Protein AF-A0A0E3B319-F1 (afdb_monomer)

Organism: NCBI:txid280505

Sequence (66 aa):
MKSDIDYIKHIYDEILFLREEFNKTNKDNFLSNNVLKRAFVRSVEIIGEASNKLSDPFKKKYSEPE

Nearest PDB structures (foldseek):
  8x2t-assembly1_A-2  TM=6.083E-01  e=5.822E+00  Homo sapiens
  3sjq-assembly1_C  TM=4.401E-01  e=9.166E+00  Rattus norvegicus

Foldseek 3Di:
DDALVVLVVLLVVLVVVCVVVPVVDDDVRCVPDPVNVVSNVVSVVSNVVSVVPHDPVVCVVCVDDD

pLDDT: mean 95.35, std 6.44, range [63.44, 98.5]

Solvent-accessible surface area (backbone atoms only — not comparable to full-atom values): 3836 Å² total; per-residue (Å²): 131,84,53,58,67,54,31,50,49,54,35,49,52,37,50,50,50,51,53,56,54,53,74,75,51,51,73,68,59,46,73,71,32,68,66,61,49,51,52,52,53,50,35,53,50,50,34,52,55,30,59,68,68,43,48,67,72,56,48,66,74,60,70,64,85,133

Mean predicted aligned error: 3.15 Å

InterPro domains:
  IPR008201 Ribonuclease HepT-like [PF01934] (15-57)

Radius of gyration: 14.42 Å; Cα contacts (8 Å, |Δi|>4): 31; chains: 1; bounding box: 33×23×34 Å

Structure (mmCIF, N/CA/C/O backbone):
data_AF-A0A0E3B319-F1
#
_entry.id   AF-A0A0E3B319-F1
#
loop_
_atom_site.group_PDB
_atom_site.id
_atom_site.type_symbol
_atom_site.label_atom_id
_atom_site.label_alt_id
_atom_site.label_comp_id
_atom_site.label_asym_id
_atom_site.label_entity_id
_atom_site.label_seq_id
_atom_site.pdbx_PDB_ins_code
_atom_site.Cartn_x
_atom_site.Cartn_y
_atom_site.Cartn_z
_atom_site.occupancy
_atom_site.B_iso_or_equiv
_atom_site.auth_seq_id
_atom_site.auth_comp_id
_atom_site.auth_asym_id
_atom_site.auth_atom_id
_atom_site.pdbx_PDB_model_num
ATOM 1 N N . MET A 1 1 ? 8.083 11.510 -16.985 1.00 66.31 1 MET A N 1
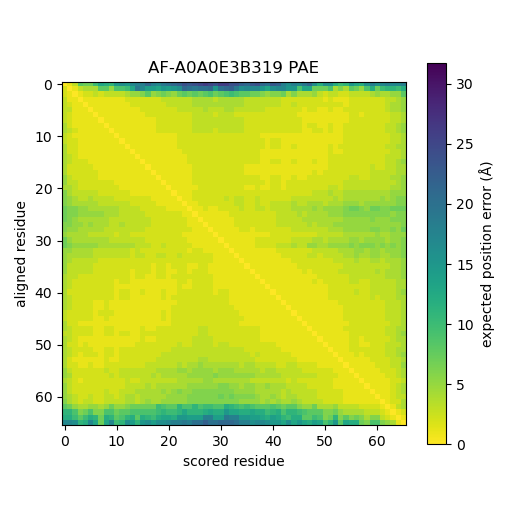ATOM 2 C CA . MET A 1 1 ? 7.690 10.160 -16.523 1.00 66.31 1 MET A CA 1
ATOM 3 C C . MET A 1 1 ? 8.373 9.945 -15.179 1.00 66.31 1 MET A C 1
ATOM 5 O O . MET A 1 1 ? 9.533 10.324 -15.083 1.00 66.31 1 MET A O 1
ATOM 9 N N . LYS A 1 2 ? 7.668 9.486 -14.136 1.00 80.62 2 LYS A N 1
ATOM 10 C CA . LYS A 1 2 ? 8.289 9.227 -12.821 1.00 80.62 2 LYS A CA 1
ATOM 11 C C . LYS A 1 2 ? 9.278 8.062 -12.929 1.00 80.62 2 LYS A C 1
ATOM 13 O O . LYS A 1 2 ? 9.049 7.164 -13.738 1.00 80.62 2 LYS A O 1
ATOM 18 N N . SER A 1 3 ? 10.362 8.109 -12.159 1.00 94.69 3 SER A N 1
ATOM 19 C CA . SER A 1 3 ? 11.347 7.025 -12.087 1.00 94.69 3 SER A CA 1
ATOM 20 C C . SER A 1 3 ? 10.839 5.869 -11.219 1.00 94.69 3 SER A C 1
ATOM 22 O O . SER A 1 3 ? 9.930 6.057 -10.409 1.00 94.69 3 SER A O 1
ATOM 24 N N . ASP A 1 4 ? 11.456 4.688 -11.332 1.00 96.56 4 ASP A N 1
ATOM 25 C CA . ASP A 1 4 ? 11.146 3.555 -10.445 1.00 96.56 4 ASP A CA 1
ATOM 26 C C . ASP A 1 4 ? 11.320 3.935 -8.967 1.00 96.56 4 ASP A C 1
ATOM 28 O O . ASP A 1 4 ? 10.478 3.604 -8.140 1.00 96.56 4 ASP A O 1
ATOM 32 N N . ILE A 1 5 ? 12.351 4.724 -8.640 1.00 96.44 5 ILE A N 1
ATOM 33 C CA . ILE A 1 5 ? 12.591 5.225 -7.278 1.00 96.44 5 ILE A CA 1
ATOM 34 C C . ILE A 1 5 ? 11.423 6.082 -6.780 1.00 96.44 5 ILE A C 1
ATOM 36 O O . ILE A 1 5 ? 11.064 5.989 -5.609 1.00 96.44 5 ILE A O 1
ATOM 40 N N . ASP A 1 6 ? 10.813 6.903 -7.636 1.00 97.00 6 ASP A N 1
ATOM 41 C CA . ASP A 1 6 ? 9.662 7.716 -7.233 1.00 97.00 6 ASP A CA 1
ATOM 42 C C . ASP A 1 6 ? 8.453 6.834 -6.902 1.00 97.00 6 ASP A C 1
ATOM 44 O O . ASP A 1 6 ? 7.762 7.087 -5.918 1.00 97.00 6 ASP A O 1
ATOM 48 N N . TYR A 1 7 ? 8.209 5.769 -7.674 1.00 97.50 7 TYR A N 1
ATOM 49 C CA . TYR A 1 7 ? 7.147 4.806 -7.362 1.00 97.50 7 TYR A CA 1
ATOM 50 C C . TYR A 1 7 ? 7.437 4.015 -6.086 1.00 97.50 7 TYR A C 1
ATOM 52 O O . TYR A 1 7 ? 6.529 3.834 -5.278 1.00 97.50 7 TYR A O 1
ATOM 60 N N . ILE A 1 8 ? 8.689 3.612 -5.857 1.00 96.94 8 ILE A N 1
ATOM 61 C CA . ILE A 1 8 ? 9.097 2.956 -4.607 1.00 96.94 8 ILE A CA 1
ATOM 62 C C . ILE A 1 8 ? 8.894 3.881 -3.406 1.00 96.94 8 ILE A C 1
ATOM 64 O O . ILE A 1 8 ? 8.384 3.432 -2.384 1.00 96.94 8 ILE A O 1
ATOM 68 N N . LYS A 1 9 ? 9.220 5.174 -3.526 1.00 96.75 9 LYS A N 1
ATOM 69 C CA . LYS A 1 9 ? 8.939 6.159 -2.471 1.00 96.75 9 LYS A CA 1
ATOM 70 C C . LYS A 1 9 ? 7.445 6.255 -2.175 1.00 96.75 9 LYS A C 1
ATOM 72 O O . LYS A 1 9 ? 7.072 6.174 -1.016 1.00 96.75 9 LYS A O 1
ATOM 77 N N . HIS A 1 10 ? 6.596 6.322 -3.202 1.00 95.56 10 HIS A N 1
ATOM 78 C CA . HIS A 1 10 ? 5.144 6.307 -2.998 1.00 95.56 10 HIS A CA 1
ATOM 79 C C . HIS A 1 10 ? 4.668 5.048 -2.271 1.00 95.56 10 HIS A C 1
ATOM 81 O O . HIS A 1 10 ? 3.901 5.153 -1.325 1.00 95.56 10 HIS A O 1
ATOM 87 N N . ILE A 1 11 ? 5.144 3.866 -2.672 1.00 97.75 11 ILE A N 1
ATOM 88 C CA . ILE A 1 11 ? 4.807 2.609 -1.987 1.00 97.75 11 ILE A CA 1
ATOM 89 C C . ILE A 1 11 ? 5.238 2.670 -0.517 1.00 97.75 11 ILE A C 1
ATOM 91 O O . ILE A 1 11 ? 4.470 2.308 0.371 1.00 97.75 11 ILE A O 1
ATOM 95 N N . TYR A 1 12 ? 6.457 3.141 -0.261 1.00 98.06 12 TYR A N 1
ATOM 96 C CA . TYR A 1 12 ? 7.012 3.240 1.081 1.00 98.06 12 TYR A CA 1
ATOM 97 C C . TYR A 1 12 ? 6.227 4.214 1.969 1.00 98.06 12 TYR A C 1
ATOM 99 O O . TYR A 1 12 ? 5.896 3.865 3.101 1.00 98.06 12 TYR A O 1
ATOM 107 N N . ASP A 1 13 ? 5.864 5.386 1.449 1.00 98.31 13 ASP A N 1
ATOM 108 C CA . ASP A 1 13 ? 5.090 6.394 2.179 1.00 98.31 13 ASP A CA 1
ATOM 109 C C . ASP A 1 13 ? 3.698 5.864 2.572 1.00 98.31 13 ASP A C 1
ATOM 111 O O . ASP A 1 13 ? 3.273 6.031 3.716 1.00 98.31 13 ASP A O 1
ATOM 115 N N . GLU A 1 14 ? 3.013 5.145 1.675 1.00 98.50 14 GLU A N 1
ATOM 116 C CA . GLU A 1 14 ? 1.715 4.520 1.975 1.00 98.50 14 GLU A CA 1
ATOM 117 C C . GLU A 1 14 ? 1.840 3.393 3.018 1.00 98.50 14 GLU A C 1
ATOM 119 O O . GLU A 1 14 ? 0.988 3.255 3.898 1.00 98.50 14 GLU A O 1
ATOM 124 N N . ILE A 1 15 ? 2.921 2.602 2.981 1.00 98.38 15 ILE A N 1
ATOM 125 C CA . ILE A 1 15 ? 3.206 1.586 4.011 1.00 98.38 15 ILE A CA 1
ATOM 126 C C . ILE A 1 15 ? 3.440 2.245 5.376 1.00 98.38 15 ILE A C 1
ATOM 128 O O . ILE A 1 15 ? 2.947 1.747 6.392 1.00 98.38 15 ILE A O 1
ATOM 132 N N . LEU A 1 16 ? 4.179 3.359 5.418 1.00 98.44 16 LEU A N 1
ATOM 133 C CA . LEU A 1 16 ? 4.398 4.115 6.651 1.00 98.44 16 LEU A CA 1
ATOM 134 C C . LEU A 1 16 ? 3.084 4.662 7.208 1.00 98.44 16 LEU A C 1
ATOM 136 O O . LEU A 1 16 ? 2.815 4.459 8.392 1.00 98.44 16 LEU A O 1
ATOM 140 N N . PHE A 1 17 ? 2.250 5.265 6.359 1.00 98.38 17 PHE A N 1
ATOM 141 C CA . PHE A 1 17 ? 0.922 5.739 6.742 1.00 98.38 17 PHE A CA 1
ATOM 142 C C . PHE A 1 17 ? 0.068 4.610 7.335 1.00 98.38 17 PHE A C 1
ATOM 144 O O . PHE A 1 17 ? -0.435 4.734 8.452 1.00 98.38 17 PHE A O 1
ATOM 151 N N . LEU A 1 18 ? -0.034 3.470 6.640 1.00 98.19 18 LEU A N 1
ATOM 152 C CA . LEU A 1 18 ? -0.781 2.305 7.121 1.00 98.19 18 LEU A CA 1
ATOM 153 C C . LEU A 1 18 ? -0.272 1.829 8.484 1.00 98.19 18 LEU A C 1
ATOM 155 O O . LEU A 1 18 ? -1.070 1.569 9.382 1.00 98.19 18 LEU A O 1
ATOM 159 N N . ARG A 1 19 ? 1.051 1.736 8.659 1.00 97.94 19 ARG A N 1
ATOM 160 C CA . ARG A 1 19 ? 1.669 1.309 9.920 1.00 97.94 19 ARG A CA 1
ATOM 161 C C . ARG A 1 19 ? 1.366 2.280 11.060 1.00 97.94 19 ARG A C 1
ATOM 163 O O 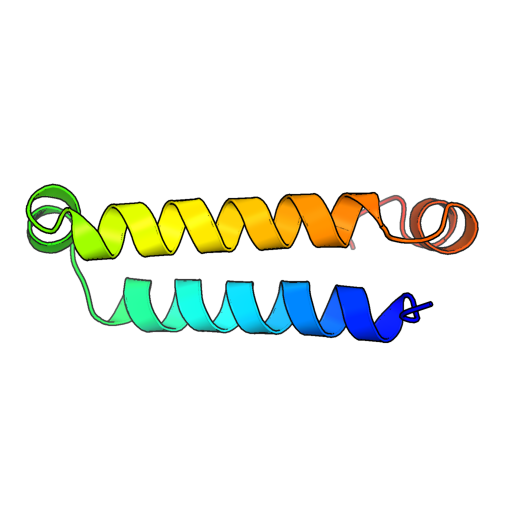. ARG A 1 19 ? 1.042 1.845 12.163 1.00 97.94 19 ARG A O 1
ATOM 170 N N . GLU A 1 20 ? 1.490 3.579 10.814 1.00 98.12 20 GLU A N 1
ATOM 171 C CA . GLU A 1 20 ? 1.224 4.610 11.817 1.00 98.12 20 GLU A CA 1
ATOM 172 C C . GLU A 1 20 ? -0.240 4.622 12.248 1.00 98.12 20 GLU A C 1
ATOM 174 O O . GLU A 1 20 ? -0.519 4.627 13.446 1.00 98.12 20 GLU A O 1
ATOM 179 N N . GLU A 1 21 ? -1.174 4.579 11.300 1.00 97.50 21 GLU A N 1
ATOM 180 C CA . GLU A 1 21 ? -2.603 4.581 11.610 1.00 97.50 21 GLU A CA 1
ATOM 181 C C . GLU A 1 21 ? -3.058 3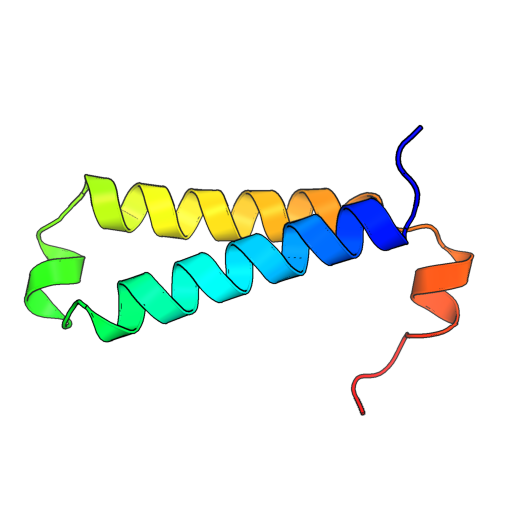.268 12.252 1.00 97.50 21 GLU A C 1
ATOM 183 O O . GLU A 1 21 ? -3.902 3.277 13.151 1.00 97.50 21 GLU A O 1
ATOM 188 N N . PHE A 1 22 ? -2.461 2.138 11.864 1.00 95.81 22 PHE A N 1
ATOM 189 C CA . PHE A 1 22 ? -2.747 0.847 12.485 1.00 95.81 22 PHE A CA 1
ATOM 190 C C . PHE A 1 22 ? -2.336 0.828 13.964 1.00 95.81 22 PHE A C 1
ATOM 192 O O . PHE A 1 22 ? -3.095 0.352 14.803 1.00 95.81 22 PHE A O 1
ATOM 199 N N . ASN A 1 23 ? -1.190 1.425 14.306 1.00 96.62 23 ASN A N 1
ATOM 200 C CA . ASN A 1 23 ? -0.724 1.532 15.693 1.00 96.62 23 ASN A CA 1
ATOM 201 C C . ASN A 1 23 ? -1.556 2.503 16.553 1.00 96.62 23 ASN A C 1
ATOM 203 O O . ASN A 1 23 ? -1.495 2.437 17.780 1.00 96.62 23 ASN A O 1
ATOM 207 N N . LYS A 1 24 ? -2.325 3.407 15.933 1.00 96.62 24 LYS A N 1
ATOM 208 C CA . LYS A 1 24 ? -3.206 4.372 16.620 1.00 96.62 24 LYS A CA 1
ATOM 209 C C . LYS A 1 24 ? -4.631 3.851 16.817 1.00 96.62 24 LYS A C 1
ATOM 211 O O . LYS A 1 24 ? -5.442 4.525 17.450 1.00 96.62 24 LYS A O 1
ATOM 216 N N . THR A 1 25 ? -4.966 2.684 16.267 1.00 96.75 25 THR A N 1
ATOM 217 C CA . THR A 1 25 ? -6.324 2.136 16.298 1.00 96.75 25 THR A CA 1
ATOM 218 C C . THR A 1 25 ? -6.366 0.737 16.910 1.00 96.75 25 THR A C 1
ATOM 220 O O . THR A 1 25 ? -5.353 0.126 17.232 1.00 96.75 25 THR A O 1
ATOM 223 N N . ASN A 1 26 ? -7.576 0.225 17.100 1.00 97.00 26 ASN A N 1
ATOM 224 C CA . ASN A 1 26 ? -7.839 -1.161 17.467 1.00 97.00 26 ASN A CA 1
ATOM 225 C C . ASN A 1 26 ? -8.980 -1.698 16.592 1.00 97.00 26 ASN A C 1
ATOM 227 O O . ASN A 1 26 ? -9.555 -0.965 15.784 1.00 97.00 26 ASN A O 1
ATOM 231 N N . LYS A 1 27 ? -9.317 -2.981 16.743 1.00 96.25 27 LYS A N 1
ATOM 232 C CA . LYS A 1 27 ? -10.328 -3.640 15.907 1.00 96.25 27 LYS A CA 1
ATOM 233 C C . LYS A 1 27 ? -11.677 -2.909 15.913 1.00 96.25 27 LYS A C 1
ATOM 235 O O . LYS A 1 27 ? -12.225 -2.655 14.843 1.00 96.25 27 LYS A O 1
ATOM 240 N N . ASP A 1 28 ? -12.196 -2.554 17.082 1.00 97.62 28 ASP A N 1
ATOM 241 C CA . ASP A 1 28 ? -13.537 -1.972 17.206 1.00 97.62 28 ASP A CA 1
ATOM 242 C C . ASP A 1 28 ? -13.587 -0.542 16.649 1.00 97.62 28 ASP A C 1
ATOM 244 O O . ASP A 1 28 ? -14.503 -0.186 15.897 1.00 97.62 28 ASP A O 1
ATOM 248 N N . ASN A 1 29 ? -12.550 0.256 16.922 1.00 96.25 29 ASN A N 1
ATOM 249 C CA . ASN A 1 29 ? -12.393 1.596 16.354 1.00 96.25 29 ASN A CA 1
ATOM 250 C C . ASN A 1 29 ? -12.239 1.548 14.829 1.00 96.25 29 ASN A C 1
ATOM 252 O O . ASN A 1 29 ? -12.830 2.358 14.116 1.00 96.25 29 ASN A O 1
ATOM 256 N N . PHE A 1 30 ? -11.490 0.579 14.301 1.00 97.31 30 PHE A N 1
ATOM 257 C CA . PHE A 1 30 ? -11.327 0.407 12.861 1.00 97.31 30 PHE A CA 1
ATOM 258 C C . PHE A 1 30 ? -12.640 0.012 12.175 1.00 97.31 30 PHE A C 1
ATOM 260 O O . PHE A 1 30 ? -13.015 0.592 11.156 1.00 97.31 30 PHE A O 1
ATOM 267 N N . LEU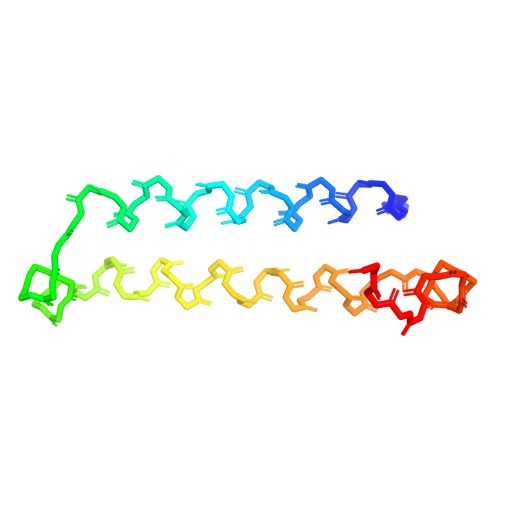 A 1 31 ? -13.374 -0.951 12.740 1.00 96.75 31 LEU A N 1
ATOM 268 C CA . LEU A 1 31 ? -14.624 -1.436 12.151 1.00 96.75 31 LEU A CA 1
ATOM 269 C C . LEU A 1 31 ? -15.726 -0.370 12.156 1.00 96.75 31 LEU A C 1
ATOM 271 O O . LEU A 1 31 ? -16.484 -0.281 11.180 1.00 96.75 31 LEU A O 1
ATOM 275 N N . SER A 1 32 ? -15.786 0.457 13.202 1.00 97.56 32 SER A N 1
ATOM 276 C CA . SER A 1 32 ? -16.766 1.541 13.332 1.00 97.56 32 SER A CA 1
ATOM 277 C C . SER A 1 32 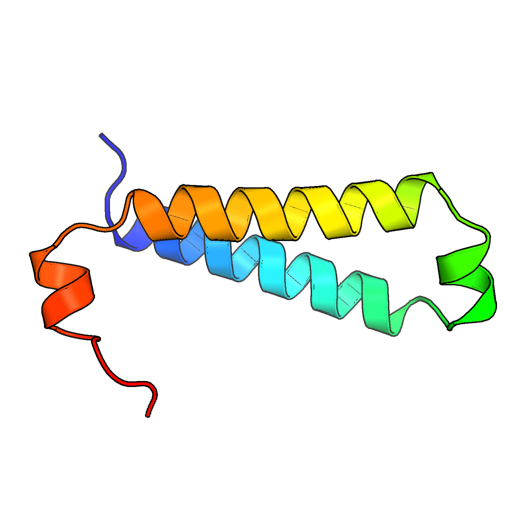? -16.409 2.798 12.521 1.00 97.56 32 SER A C 1
ATOM 279 O O . SER A 1 32 ? -17.309 3.532 12.109 1.00 97.56 32 SER A O 1
ATOM 281 N N . ASN A 1 33 ? -15.130 3.034 12.205 1.00 97.81 33 ASN A N 1
ATOM 282 C CA . ASN A 1 33 ? -14.692 4.223 11.473 1.00 97.81 33 ASN A CA 1
ATOM 283 C C . ASN A 1 33 ? -14.629 4.001 9.945 1.00 97.81 33 ASN A C 1
ATOM 285 O O . ASN A 1 33 ? -13.660 3.482 9.388 1.00 97.81 33 ASN A O 1
ATOM 289 N N . ASN A 1 34 ? -15.664 4.452 9.228 1.00 97.88 34 ASN A N 1
ATOM 290 C CA . ASN A 1 34 ? -15.740 4.329 7.764 1.00 97.88 34 ASN A CA 1
ATOM 291 C C . ASN A 1 34 ? -14.690 5.149 7.001 1.00 97.88 34 ASN A C 1
ATOM 293 O O . ASN A 1 34 ? -14.299 4.745 5.906 1.00 97.88 34 ASN A O 1
ATOM 297 N N . VAL A 1 35 ? -14.236 6.277 7.552 1.00 98.00 35 VAL A N 1
ATOM 298 C CA . VAL A 1 35 ? -13.197 7.103 6.920 1.00 98.00 35 VAL A CA 1
ATOM 299 C C . VAL A 1 35 ? -11.858 6.379 6.993 1.00 98.00 35 VAL A C 1
ATOM 301 O O . VAL A 1 35 ? -11.193 6.237 5.971 1.00 98.00 35 VAL A O 1
ATOM 304 N N . LEU A 1 36 ? -11.519 5.830 8.163 1.00 97.62 36 LEU A N 1
ATOM 305 C CA . LEU A 1 36 ? -10.285 5.071 8.366 1.00 97.62 36 LEU A CA 1
ATOM 306 C C . LEU A 1 36 ? -10.217 3.844 7.446 1.00 97.62 36 LEU A C 1
ATOM 308 O O . LEU A 1 36 ? -9.212 3.637 6.772 1.00 97.62 36 LEU A O 1
ATOM 312 N N . LYS A 1 37 ? -11.315 3.086 7.319 1.00 98.06 37 LYS A N 1
ATOM 313 C CA . LYS A 1 37 ? -11.389 1.956 6.375 1.00 98.06 37 LYS A CA 1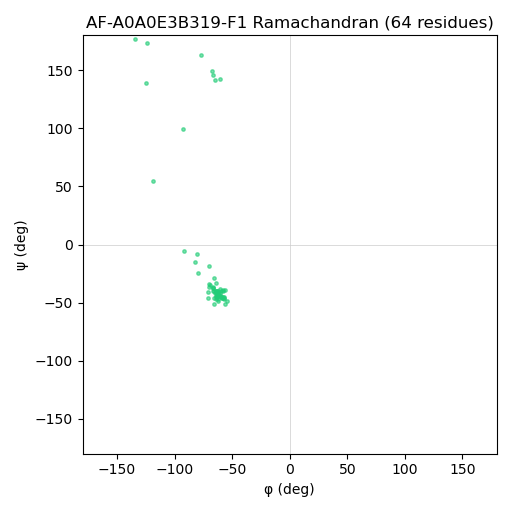
ATOM 314 C C . LYS A 1 37 ? -11.124 2.383 4.931 1.00 98.06 37 LYS A C 1
ATOM 316 O O . LYS A 1 37 ? -10.369 1.722 4.224 1.00 98.06 37 LYS A O 1
ATOM 321 N N . ARG A 1 38 ? -11.728 3.492 4.488 1.00 98.31 38 ARG A N 1
ATOM 322 C CA . ARG A 1 38 ? -11.515 4.025 3.133 1.00 98.31 38 ARG A CA 1
ATOM 323 C C . ARG A 1 38 ? -10.085 4.517 2.930 1.00 98.31 38 ARG A C 1
ATOM 325 O O . ARG A 1 38 ? -9.541 4.290 1.857 1.00 98.31 38 ARG A O 1
ATOM 332 N N . ALA A 1 39 ? -9.473 5.132 3.940 1.00 98.06 39 ALA A N 1
ATOM 333 C CA . ALA A 1 39 ? -8.073 5.547 3.883 1.00 98.06 39 ALA A CA 1
ATOM 334 C C . ALA A 1 39 ? -7.134 4.341 3.709 1.00 98.06 39 ALA A C 1
ATOM 336 O O . ALA A 1 39 ? -6.260 4.369 2.845 1.00 98.06 39 ALA A O 1
ATOM 337 N N . PHE A 1 40 ? -7.375 3.249 4.444 1.00 98.31 40 PHE A N 1
ATOM 338 C CA . PHE A 1 40 ? -6.609 2.007 4.300 1.00 98.31 40 PHE A CA 1
ATOM 339 C C . PHE A 1 40 ? -6.759 1.401 2.903 1.00 98.31 40 PHE A C 1
ATOM 341 O O . PHE A 1 40 ? -5.760 1.098 2.256 1.00 98.31 40 PHE A O 1
ATOM 348 N N . VAL A 1 41 ? -7.998 1.275 2.410 1.00 98.38 41 VAL A N 1
ATOM 349 C CA . VAL A 1 41 ? -8.261 0.785 1.044 1.00 98.38 41 VAL A CA 1
ATOM 350 C C . VAL A 1 41 ? -7.541 1.654 0.017 1.00 98.38 41 VAL A C 1
ATOM 352 O O . VAL A 1 41 ? -6.848 1.127 -0.849 1.00 98.38 41 VAL A O 1
ATOM 355 N N . ARG A 1 42 ? -7.630 2.981 0.152 1.00 98.25 42 ARG A N 1
ATOM 356 C CA . ARG A 1 42 ? -6.984 3.911 -0.772 1.00 98.25 42 ARG A CA 1
ATOM 357 C C . ARG A 1 42 ? -5.461 3.769 -0.779 1.00 98.25 42 ARG A C 1
ATOM 359 O O . ARG A 1 42 ? -4.864 3.807 -1.850 1.00 98.25 42 ARG A O 1
ATOM 366 N N . SER A 1 43 ? -4.849 3.570 0.385 1.00 98.44 43 SER A N 1
ATOM 367 C CA . SER A 1 43 ? -3.397 3.371 0.497 1.00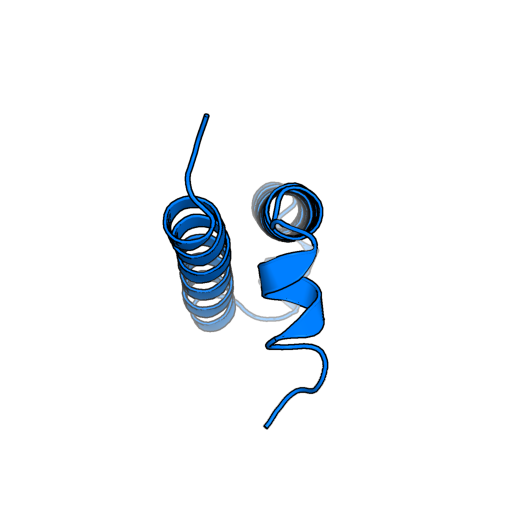 98.44 43 SER A CA 1
ATOM 368 C C . SER A 1 43 ? -2.964 2.101 -0.246 1.00 98.44 43 SER A C 1
ATOM 370 O O . SER A 1 43 ? -2.014 2.115 -1.025 1.00 98.44 43 SER A O 1
ATOM 372 N N . VAL A 1 44 ? -3.724 1.007 -0.093 1.00 98.44 44 VAL A N 1
ATOM 373 C CA . VAL A 1 44 ? -3.479 -0.257 -0.811 1.00 98.44 44 VAL A CA 1
ATOM 374 C C . VAL A 1 44 ? -3.652 -0.096 -2.327 1.00 98.44 44 VAL A C 1
ATOM 376 O O . VAL A 1 44 ? -2.846 -0.624 -3.094 1.00 98.44 44 VAL A O 1
ATOM 379 N N . GLU A 1 45 ? -4.652 0.662 -2.784 1.00 98.44 45 GLU A N 1
ATOM 380 C CA . GLU A 1 45 ? -4.822 0.979 -4.210 1.00 98.44 45 GLU A CA 1
ATOM 381 C C . GLU A 1 45 ? -3.623 1.745 -4.779 1.00 98.44 45 GLU A C 1
ATOM 383 O O . GLU A 1 45 ? -3.143 1.415 -5.863 1.00 98.44 45 GLU A O 1
ATOM 388 N N . ILE A 1 46 ? -3.121 2.749 -4.051 1.00 97.44 46 ILE A N 1
ATOM 389 C CA . ILE A 1 46 ? -1.959 3.546 -4.469 1.00 97.44 46 ILE A CA 1
ATOM 390 C C . ILE A 1 46 ? -0.712 2.662 -4.556 1.00 97.44 46 ILE A C 1
ATOM 392 O O . ILE A 1 46 ? 0.022 2.748 -5.543 1.00 97.44 46 ILE A O 1
ATOM 396 N N . ILE A 1 47 ? -0.504 1.769 -3.582 1.00 98.50 47 ILE A N 1
ATOM 397 C CA . ILE A 1 47 ? 0.583 0.781 -3.614 1.00 98.50 47 ILE A CA 1
ATOM 398 C C . ILE A 1 47 ? 0.477 -0.083 -4.876 1.00 98.50 47 ILE A C 1
ATOM 400 O O . ILE A 1 47 ? 1.468 -0.247 -5.591 1.00 98.50 47 ILE A O 1
ATOM 404 N N . GLY A 1 48 ? -0.715 -0.595 -5.195 1.00 97.50 48 GLY A N 1
ATOM 405 C CA . GLY A 1 48 ? -0.950 -1.406 -6.392 1.00 97.50 48 GLY A CA 1
ATOM 406 C C . GLY A 1 48 ? -0.700 -0.638 -7.695 1.00 97.50 48 GLY A C 1
ATOM 407 O O . GLY A 1 48 ? -0.032 -1.138 -8.602 1.00 97.50 48 GLY A O 1
ATOM 408 N N . GLU A 1 49 ? -1.178 0.604 -7.785 1.00 97.75 49 GLU A N 1
ATOM 409 C CA . GLU A 1 49 ? -0.971 1.466 -8.951 1.00 97.75 49 GLU A CA 1
ATOM 410 C C . GLU A 1 49 ? 0.516 1.795 -9.162 1.00 97.75 49 GLU A C 1
ATOM 412 O O . GLU A 1 49 ? 1.017 1.700 -10.284 1.00 97.75 49 GLU A O 1
ATOM 417 N N . ALA A 1 50 ? 1.236 2.150 -8.094 1.00 97.25 50 ALA A N 1
ATOM 418 C CA . ALA A 1 50 ? 2.670 2.421 -8.146 1.00 97.25 50 ALA A CA 1
ATOM 419 C C . ALA A 1 50 ? 3.470 1.163 -8.518 1.00 97.25 50 ALA A C 1
ATOM 421 O O . ALA A 1 50 ? 4.351 1.233 -9.373 1.00 97.25 50 ALA A O 1
ATOM 422 N N . SER A 1 51 ? 3.103 0.004 -7.962 1.00 96.19 51 SER A N 1
ATOM 423 C CA . SER A 1 51 ? 3.724 -1.291 -8.277 1.00 96.19 51 SER A CA 1
ATOM 424 C C . SER A 1 51 ? 3.572 -1.657 -9.755 1.00 96.19 51 SER A C 1
ATOM 426 O O . SER A 1 51 ? 4.527 -2.096 -10.398 1.00 96.19 51 SER A O 1
ATOM 428 N N . ASN A 1 52 ? 2.395 -1.412 -10.339 1.00 95.88 52 ASN A N 1
ATOM 429 C CA . ASN A 1 52 ? 2.151 -1.660 -11.760 1.00 95.88 52 ASN A CA 1
ATOM 430 C C . ASN A 1 52 ? 3.019 -0.781 -12.668 1.00 95.88 52 ASN A C 1
ATOM 432 O O . ASN A 1 52 ? 3.441 -1.243 -13.730 1.00 95.88 52 ASN A O 1
ATOM 436 N N . LYS A 1 53 ? 3.317 0.450 -12.238 1.00 96.81 53 LYS A N 1
ATOM 437 C CA . LYS A 1 53 ? 4.102 1.431 -13.000 1.00 96.81 53 LYS A CA 1
ATOM 438 C C . LYS A 1 53 ? 5.618 1.236 -12.925 1.00 96.81 53 LY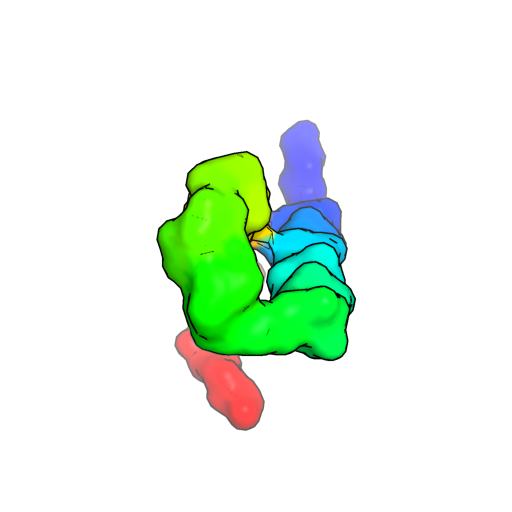S A C 1
ATOM 440 O O . LYS A 1 53 ? 6.324 1.909 -13.675 1.00 96.81 53 LYS A O 1
ATOM 445 N N . LEU A 1 54 ? 6.112 0.337 -12.071 1.00 96.62 54 LEU A N 1
ATOM 446 C CA . LEU A 1 54 ? 7.524 -0.049 -12.066 1.00 96.62 54 LEU A CA 1
ATOM 447 C C . LEU A 1 54 ? 7.921 -0.661 -13.415 1.00 96.62 54 LEU A C 1
ATOM 449 O O . LEU A 1 54 ? 7.145 -1.401 -14.031 1.00 96.62 54 LEU A O 1
ATOM 453 N N . SER A 1 55 ? 9.138 -0.368 -13.859 1.00 96.75 55 SER A N 1
ATOM 454 C CA . SER A 1 55 ? 9.675 -0.867 -15.120 1.00 96.75 55 SER A CA 1
ATOM 455 C C . SER A 1 55 ? 9.903 -2.384 -15.093 1.00 96.75 55 SER A C 1
ATOM 457 O O . SER A 1 55 ? 10.234 -2.970 -14.058 1.00 96.75 55 SER A O 1
ATOM 459 N N . ASP A 1 56 ? 9.769 -3.045 -16.245 1.00 95.88 56 ASP A N 1
ATOM 460 C CA . ASP A 1 56 ? 10.036 -4.486 -16.353 1.00 95.88 56 ASP A CA 1
ATOM 461 C C . ASP A 1 56 ? 11.478 -4.867 -15.973 1.00 95.88 56 ASP A C 1
ATOM 463 O O . ASP A 1 56 ? 11.651 -5.868 -15.272 1.00 95.88 56 ASP A O 1
ATOM 467 N N . PRO A 1 57 ? 12.528 -4.095 -16.344 1.00 95.81 57 PRO A N 1
ATOM 468 C CA . PRO A 1 57 ? 13.882 -4.351 -15.861 1.00 95.81 57 PRO A CA 1
ATOM 469 C C . PRO A 1 57 ? 13.984 -4.328 -14.335 1.00 95.81 57 PRO A C 1
ATOM 471 O O . PRO A 1 57 ? 14.668 -5.175 -13.762 1.00 95.81 57 PRO A O 1
ATOM 474 N N . PHE A 1 58 ? 13.290 -3.398 -13.672 1.00 95.12 58 PHE A N 1
ATOM 475 C CA . PHE A 1 58 ? 13.260 -3.323 -12.214 1.00 95.12 58 PHE A CA 1
ATOM 476 C C . PHE A 1 58 ? 12.568 -4.548 -11.612 1.00 95.12 58 PHE A C 1
ATOM 478 O O . PHE A 1 58 ? 13.158 -5.230 -10.776 1.00 95.12 58 PHE A O 1
ATOM 485 N N . LYS A 1 59 ? 11.363 -4.884 -12.092 1.00 94.00 59 LYS A N 1
ATOM 486 C CA . LYS A 1 59 ? 10.607 -6.066 -11.639 1.00 94.00 59 LYS A CA 1
ATOM 487 C C . LYS A 1 59 ? 11.394 -7.363 -11.838 1.00 94.00 59 LYS A C 1
ATOM 489 O O . LYS A 1 59 ? 11.376 -8.228 -10.974 1.00 94.00 59 LYS A O 1
ATOM 494 N N . LYS A 1 60 ? 12.120 -7.492 -12.953 1.00 95.00 60 LYS A N 1
ATOM 495 C CA . LYS A 1 60 ? 12.969 -8.657 -13.236 1.00 95.00 60 LYS A CA 1
ATOM 496 C C . LYS A 1 60 ? 14.201 -8.717 -12.333 1.00 95.00 60 LYS A C 1
ATOM 498 O O . LYS A 1 60 ? 14.634 -9.805 -11.977 1.00 95.00 60 LYS A O 1
ATOM 503 N N . LYS A 1 61 ? 14.788 -7.565 -11.996 1.00 94.62 61 LYS A N 1
ATOM 504 C CA . LYS A 1 61 ? 15.947 -7.486 -11.099 1.00 94.62 61 LYS A CA 1
ATOM 505 C C . LYS A 1 61 ? 15.580 -7.848 -9.655 1.00 94.62 61 LYS A C 1
ATOM 507 O O . LYS A 1 61 ? 16.403 -8.443 -8.972 1.00 94.62 61 LYS A O 1
ATOM 51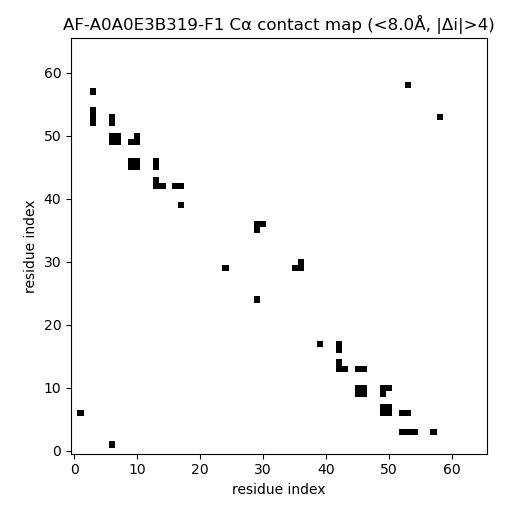2 N N . TYR A 1 62 ? 14.374 -7.491 -9.216 1.00 92.44 62 TYR A N 1
ATOM 513 C CA . TYR A 1 62 ? 13.861 -7.713 -7.861 1.00 92.44 62 TYR A CA 1
ATOM 514 C C . TYR A 1 62 ? 12.615 -8.615 -7.889 1.00 92.44 62 TYR A C 1
ATOM 516 O O . TYR A 1 62 ? 11.543 -8.220 -7.436 1.00 92.44 62 TYR A O 1
ATOM 524 N N . SER A 1 63 ? 12.731 -9.801 -8.494 1.00 90.75 63 SER A N 1
ATOM 525 C CA . SER A 1 63 ? 11.593 -10.711 -8.705 1.00 90.75 63 SER A CA 1
ATOM 526 C C . SER A 1 63 ? 11.246 -11.578 -7.496 1.00 90.75 63 SER A C 1
ATOM 528 O O . SER A 1 63 ? 10.174 -12.179 -7.471 1.00 90.75 63 SER A O 1
ATOM 530 N N . GLU A 1 64 ? 12.143 -11.661 -6.517 1.00 89.25 64 GLU A N 1
ATOM 531 C CA . GLU A 1 64 ? 11.967 -12.445 -5.298 1.00 89.25 64 GLU A CA 1
ATOM 532 C C . GLU A 1 64 ? 12.158 -11.537 -4.076 1.00 89.25 64 GLU A C 1
ATOM 534 O O . GLU A 1 64 ? 13.037 -10.668 -4.102 1.00 89.25 64 GLU A O 1
ATOM 539 N N . PRO A 1 65 ? 11.327 -11.684 -3.030 1.00 77.31 65 PRO A N 1
ATOM 540 C CA . PRO A 1 65 ? 11.622 -11.083 -1.737 1.00 77.31 65 PRO A CA 1
ATOM 541 C C . PRO A 1 65 ? 12.886 -11.730 -1.148 1.00 77.31 65 PRO A C 1
ATOM 543 O O . PRO A 1 65 ? 13.076 -12.937 -1.297 1.00 77.31 65 PRO A O 1
ATOM 546 N N . GLU A 1 66 ? 13.733 -10.925 -0.500 1.00 63.44 66 GLU A N 1
ATOM 547 C CA . GLU A 1 66 ? 14.829 -11.433 0.348 1.00 63.44 66 GLU A CA 1
ATOM 548 C C . GLU A 1 66 ? 14.300 -12.181 1.581 1.00 63.44 66 GLU A C 1
ATOM 550 O O . GLU A 1 66 ? 13.235 -11.782 2.116 1.00 63.44 66 GLU A O 1
#

Secondary structure (DSSP, 8-state):
---HHHHHHHHHHHHHHHHHHHHT--HHHHHH-HHHHHHHHHHHHHHHHHHHHS-HHHHHHT-S--